Protein AF-A0A496ZCK2-F1 (afdb_monomer_lite)

Foldseek 3Di:
DDDPPPPPVVVVVPPPPPPPPPDDDPDADPLLVVLVVLLVVLLVLLVQLLVCLVVVVVVSNVVSVVVNVVSVVCNVVSCVVCVVPDDPVSSVVSVVSVVVSVVSSVVSVVVD

Structure (mmCIF, N/CA/C/O backbone):
data_AF-A0A496ZCK2-F1
#
_entry.id   AF-A0A496ZCK2-F1
#
loop_
_atom_site.group_PDB
_atom_site.id
_atom_site.type_symbol
_atom_site.label_atom_id
_atom_site.label_alt_id
_atom_site.label_comp_id
_atom_site.label_asym_id
_atom_site.label_entity_id
_atom_site.label_seq_id
_atom_site.pdbx_PDB_ins_code
_atom_site.Cartn_x
_atom_site.Cartn_y
_atom_site.Cartn_z
_atom_site.occupancy
_atom_site.B_iso_or_equiv
_atom_site.auth_seq_id
_atom_site.auth_comp_id
_atom_site.auth_asym_id
_atom_site.auth_atom_id
_atom_site.pdbx_PDB_model_num
ATOM 1 N N . MET A 1 1 ? 5.454 42.495 12.711 1.00 42.53 1 MET A N 1
ATOM 2 C CA . MET A 1 1 ? 4.474 42.249 11.630 1.00 42.53 1 MET A CA 1
ATOM 3 C C . MET A 1 1 ? 5.168 41.373 10.594 1.00 42.53 1 MET A C 1
ATOM 5 O O . MET A 1 1 ? 5.839 41.864 9.700 1.00 42.53 1 MET A O 1
ATOM 9 N N . SER A 1 2 ? 5.150 40.064 10.834 1.00 47.66 2 SER A N 1
ATOM 10 C CA . SER A 1 2 ? 6.077 39.091 10.241 1.00 47.66 2 SER A CA 1
ATOM 11 C C . SER A 1 2 ? 5.264 38.155 9.350 1.00 47.66 2 SER A C 1
ATOM 13 O O . SER A 1 2 ? 4.730 37.162 9.830 1.00 47.66 2 SER A O 1
ATOM 15 N N . ARG A 1 3 ? 5.073 38.514 8.076 1.00 50.59 3 ARG A N 1
ATOM 16 C CA . ARG A 1 3 ? 4.192 37.763 7.157 1.00 50.59 3 ARG A CA 1
ATOM 17 C C . ARG A 1 3 ? 4.837 37.330 5.839 1.00 50.59 3 ARG A C 1
ATOM 19 O O . ARG A 1 3 ? 4.141 36.848 4.961 1.00 50.59 3 ARG A O 1
ATOM 26 N N . THR A 1 4 ? 6.156 37.434 5.709 1.00 49.69 4 THR A N 1
ATOM 27 C CA . THR A 1 4 ? 6.858 37.153 4.440 1.00 49.69 4 THR A CA 1
ATOM 28 C C . THR A 1 4 ? 7.954 36.087 4.523 1.00 49.69 4 THR A C 1
ATOM 30 O O . THR A 1 4 ? 8.540 35.752 3.501 1.00 49.69 4 THR A O 1
ATOM 33 N N . ARG A 1 5 ? 8.224 35.493 5.696 1.00 47.25 5 ARG A N 1
ATOM 34 C CA . ARG A 1 5 ? 9.302 34.490 5.860 1.00 47.25 5 ARG A CA 1
ATOM 35 C C . ARG A 1 5 ? 8.883 33.022 5.686 1.00 47.25 5 ARG A C 1
ATOM 37 O O . ARG A 1 5 ? 9.758 32.176 5.557 1.00 47.25 5 ARG A O 1
ATOM 44 N N . THR A 1 6 ? 7.589 32.706 5.651 1.00 48.50 6 THR A N 1
ATOM 45 C CA . THR A 1 6 ? 7.123 31.304 5.716 1.00 48.50 6 THR A CA 1
ATOM 46 C C . THR A 1 6 ? 7.008 30.615 4.351 1.00 48.50 6 THR A C 1
ATOM 48 O O . THR A 1 6 ? 7.081 29.396 4.289 1.00 48.50 6 THR A O 1
ATOM 51 N N . LEU A 1 7 ? 6.886 31.356 3.243 1.00 48.62 7 LEU A N 1
ATOM 52 C CA . LEU A 1 7 ? 6.681 30.750 1.914 1.00 48.62 7 LEU A CA 1
ATOM 53 C C . LEU A 1 7 ? 7.978 30.379 1.177 1.00 48.62 7 LEU A C 1
ATOM 55 O O . LEU A 1 7 ? 7.948 29.537 0.287 1.00 48.62 7 LEU A O 1
ATOM 59 N N . LEU A 1 8 ? 9.121 30.961 1.552 1.00 46.81 8 LEU A N 1
ATOM 60 C CA . LEU A 1 8 ? 10.397 30.708 0.866 1.00 46.81 8 LEU A CA 1
ATOM 61 C C . LEU A 1 8 ? 11.107 29.427 1.330 1.00 46.81 8 LEU A C 1
ATOM 63 O O . LEU A 1 8 ? 11.934 28.896 0.597 1.00 46.81 8 LEU A O 1
ATOM 67 N N . ILE A 1 9 ? 10.777 28.900 2.512 1.00 51.25 9 ILE A N 1
ATOM 68 C CA . ILE A 1 9 ? 11.439 27.700 3.054 1.00 51.25 9 ILE A CA 1
ATOM 69 C C . ILE A 1 9 ? 10.817 26.412 2.489 1.00 51.25 9 ILE A C 1
ATOM 71 O O . ILE A 1 9 ? 11.510 25.410 2.334 1.00 51.25 9 ILE A O 1
ATOM 75 N N . THR A 1 10 ? 9.543 26.433 2.092 1.00 47.00 10 THR A N 1
ATOM 76 C CA . THR A 1 10 ? 8.837 25.221 1.642 1.00 47.00 10 THR A CA 1
ATOM 77 C C . THR A 1 10 ? 9.229 24.775 0.228 1.00 47.00 10 THR A C 1
ATOM 79 O O . THR A 1 10 ? 9.096 23.601 -0.099 1.00 47.00 10 THR A O 1
ATOM 82 N N . ILE A 1 11 ? 9.759 25.674 -0.609 1.00 48.72 11 ILE A N 1
ATOM 83 C CA . ILE A 1 11 ? 10.107 25.360 -2.009 1.00 48.72 11 ILE A CA 1
ATOM 84 C C . ILE A 1 11 ? 11.528 24.776 -2.136 1.00 48.72 11 ILE A C 1
ATOM 86 O O . ILE A 1 11 ? 11.829 24.072 -3.096 1.00 48.72 11 ILE A O 1
ATOM 90 N N . ILE A 1 12 ? 12.404 24.989 -1.150 1.00 49.19 12 ILE A N 1
ATOM 91 C CA . ILE A 1 12 ? 13.819 24.581 -1.245 1.00 49.19 12 ILE A CA 1
ATOM 92 C C . ILE A 1 12 ? 14.022 23.077 -0.976 1.00 49.19 12 ILE A C 1
ATOM 94 O O . ILE A 1 12 ? 15.032 22.511 -1.385 1.00 49.19 12 ILE A O 1
ATOM 98 N N . VAL A 1 13 ? 13.054 22.384 -0.368 1.00 46.94 13 VAL A N 1
ATOM 99 C CA . VAL A 1 13 ? 13.220 20.964 0.003 1.00 46.94 13 VAL A CA 1
ATOM 100 C C . VAL A 1 13 ? 12.960 19.995 -1.168 1.00 46.94 13 VAL A C 1
ATOM 102 O O . VAL A 1 13 ? 13.332 18.831 -1.083 1.00 46.94 13 VAL A O 1
ATOM 105 N N . PHE A 1 14 ? 12.404 20.452 -2.299 1.00 48.31 14 PHE A N 1
ATOM 106 C CA . PHE A 1 14 ? 12.047 19.566 -3.423 1.00 48.31 14 PHE A CA 1
ATOM 107 C C . PHE A 1 14 ? 13.079 19.467 -4.565 1.00 48.31 14 PHE A C 1
ATOM 109 O O . PHE A 1 14 ? 12.924 18.613 -5.434 1.00 48.31 14 PHE A O 1
ATOM 116 N N . SER A 1 15 ? 14.145 20.280 -4.578 1.00 51.12 15 SER A N 1
ATOM 117 C CA . SER A 1 15 ? 14.998 20.431 -5.779 1.00 51.12 15 SER A CA 1
ATOM 118 C C . SER A 1 15 ? 16.386 19.781 -5.740 1.00 51.12 15 SER A C 1
ATOM 120 O O . SER A 1 15 ? 17.127 19.910 -6.710 1.00 51.12 15 SER A O 1
ATOM 122 N N . THR A 1 16 ? 16.782 19.061 -4.687 1.00 46.50 16 THR A N 1
ATOM 123 C CA . THR A 1 16 ? 18.140 18.469 -4.627 1.00 46.50 16 THR A CA 1
ATOM 124 C C . THR A 1 16 ? 18.233 17.004 -5.059 1.00 46.50 16 THR A C 1
ATOM 126 O O . THR A 1 16 ? 19.341 16.496 -5.208 1.00 46.50 16 THR A O 1
ATOM 129 N N . ILE A 1 17 ? 17.119 16.313 -5.328 1.00 56.56 17 ILE A N 1
ATOM 130 C CA . ILE A 1 17 ? 17.148 14.859 -5.605 1.00 56.56 17 ILE A CA 1
ATOM 131 C C . ILE A 1 17 ? 17.318 14.529 -7.105 1.00 56.56 17 ILE A C 1
ATOM 133 O O . ILE A 1 17 ? 17.533 13.378 -7.468 1.00 56.56 17 ILE A O 1
ATOM 137 N N . LEU A 1 18 ? 17.307 15.516 -8.006 1.00 56.94 18 LEU A N 1
ATOM 138 C CA . LEU A 1 18 ? 17.413 15.258 -9.454 1.00 56.94 18 LEU A CA 1
ATOM 139 C C . LEU A 1 18 ? 18.847 15.302 -10.024 1.00 56.94 18 LEU A C 1
ATOM 141 O O . LEU A 1 18 ? 19.022 15.088 -11.219 1.00 56.94 18 LEU A O 1
ATOM 145 N N . GLY A 1 19 ? 19.874 15.559 -9.206 1.00 48.81 19 GLY A N 1
ATOM 146 C CA . GLY A 1 19 ? 21.209 15.940 -9.698 1.00 48.81 19 GLY A CA 1
ATOM 147 C C . GLY A 1 19 ? 22.376 14.971 -9.476 1.00 48.81 19 GLY A C 1
ATOM 148 O O . GLY A 1 19 ? 23.511 15.417 -9.604 1.00 48.81 19 GLY A O 1
ATOM 149 N N . LEU A 1 20 ? 22.168 13.699 -9.105 1.00 49.91 20 LEU A N 1
ATOM 150 C CA . LEU A 1 20 ? 23.275 12.851 -8.608 1.00 49.91 20 LEU A CA 1
ATOM 151 C C . LEU A 1 20 ? 23.282 11.381 -9.077 1.00 49.91 20 LEU A C 1
ATOM 153 O O . LEU A 1 20 ? 23.761 10.516 -8.355 1.00 49.91 20 LEU A O 1
ATOM 157 N N . MET A 1 21 ? 22.800 11.070 -10.286 1.00 49.94 21 MET A N 1
ATOM 158 C CA . MET A 1 21 ? 22.820 9.689 -10.823 1.00 49.94 21 MET A CA 1
ATOM 159 C C . MET A 1 21 ? 23.512 9.581 -12.187 1.00 49.94 21 MET A C 1
ATOM 161 O O . MET A 1 21 ? 23.023 8.943 -13.112 1.00 49.94 21 MET A O 1
ATOM 165 N N . ALA A 1 22 ? 24.688 10.195 -12.303 1.00 48.19 22 ALA A N 1
ATOM 166 C CA . ALA A 1 22 ? 25.647 9.895 -13.364 1.00 48.19 22 ALA A CA 1
ATOM 167 C C . ALA A 1 22 ? 26.924 9.296 -12.753 1.00 48.19 22 ALA A C 1
ATOM 169 O O . ALA A 1 22 ? 28.007 9.845 -12.919 1.00 48.19 22 ALA A O 1
ATOM 170 N N . LEU A 1 23 ? 26.801 8.192 -12.006 1.00 48.44 23 LEU A N 1
ATOM 171 C CA . LEU A 1 23 ? 27.943 7.390 -11.552 1.00 48.44 23 LEU A CA 1
ATOM 172 C C . LEU A 1 23 ? 27.617 5.892 -11.646 1.00 48.44 23 LEU A C 1
ATOM 174 O O . LEU A 1 23 ? 26.884 5.323 -10.849 1.00 48.44 23 LEU A O 1
ATOM 178 N N . MET A 1 24 ? 28.174 5.318 -12.707 1.00 52.16 24 MET A N 1
ATOM 179 C CA . MET A 1 24 ? 28.404 3.917 -13.058 1.00 52.16 24 MET A CA 1
ATOM 180 C C . MET A 1 24 ? 28.213 2.870 -11.943 1.00 52.16 24 MET A C 1
ATOM 182 O O . MET A 1 24 ? 28.980 2.792 -10.987 1.00 52.16 24 MET A O 1
ATOM 186 N N . GLY A 1 25 ? 27.246 1.984 -12.168 1.00 42.53 25 GLY A N 1
ATOM 187 C CA . GLY A 1 25 ? 27.013 0.743 -11.435 1.00 42.53 25 GLY A CA 1
ATOM 188 C C . GLY A 1 25 ? 25.602 0.259 -11.752 1.00 42.53 25 GLY A C 1
ATOM 189 O O . GLY A 1 25 ? 24.702 1.082 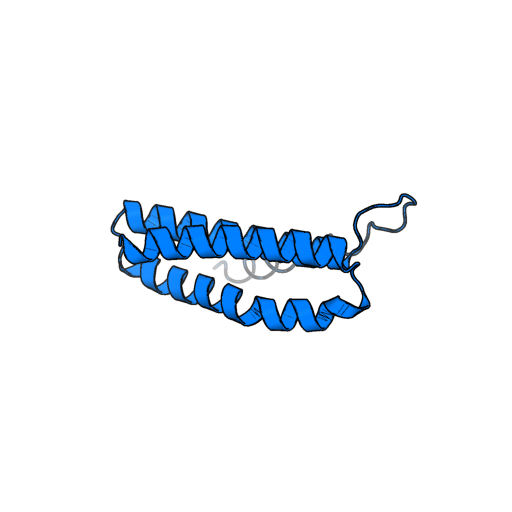-11.867 1.00 42.53 25 GLY A O 1
ATOM 190 N N . CYS A 1 26 ? 25.395 -1.042 -11.947 1.00 55.25 26 CYS A N 1
ATOM 191 C CA . CYS A 1 26 ? 24.079 -1.644 -12.181 1.00 55.25 26 CYS A CA 1
ATOM 192 C C . CYS A 1 26 ? 23.195 -1.496 -10.921 1.00 55.25 26 CYS A C 1
ATOM 194 O O . CYS A 1 26 ? 23.019 -2.437 -10.154 1.00 55.25 26 CYS A O 1
ATOM 196 N N . GLY A 1 27 ? 22.733 -0.277 -10.645 1.00 54.09 27 GLY A N 1
ATOM 197 C CA . GLY A 1 27 ? 21.765 0.048 -9.606 1.00 54.09 27 GLY A CA 1
ATOM 198 C C . GLY A 1 27 ? 20.340 -0.214 -10.097 1.00 54.09 27 GLY A C 1
ATOM 199 O O . GLY A 1 27 ? 20.133 -0.384 -11.301 1.00 54.09 27 GLY A O 1
ATOM 200 N N . PRO A 1 28 ? 19.346 -0.278 -9.193 1.00 59.50 28 PRO A N 1
ATOM 201 C CA . PRO A 1 28 ? 17.950 -0.390 -9.604 1.00 59.50 28 PRO A CA 1
ATOM 202 C C . PRO A 1 28 ? 17.604 0.749 -10.575 1.00 59.50 28 PRO A C 1
ATOM 204 O O . PRO A 1 28 ? 18.047 1.880 -10.366 1.00 59.50 28 PRO A O 1
ATOM 207 N N . SER A 1 29 ? 16.841 0.448 -11.633 1.00 79.50 29 SER A N 1
ATOM 208 C CA . SER A 1 29 ? 16.417 1.469 -12.596 1.00 79.50 29 SER A CA 1
ATOM 209 C C . SER A 1 29 ? 15.679 2.604 -11.880 1.00 79.50 29 SER A C 1
ATOM 211 O O . SER A 1 29 ? 15.088 2.411 -10.809 1.00 79.50 29 SER A O 1
ATOM 213 N N . LYS A 1 30 ? 15.718 3.807 -12.456 1.00 85.38 30 LYS A N 1
ATOM 214 C CA . LYS A 1 30 ? 15.042 4.988 -11.900 1.00 85.38 30 LYS A CA 1
ATOM 215 C C . LYS A 1 30 ? 13.549 4.710 -11.681 1.00 85.38 30 LYS A C 1
ATOM 217 O O . LYS A 1 30 ? 12.961 5.153 -10.699 1.00 85.38 30 LYS A O 1
ATOM 222 N N . GLU A 1 31 ? 12.971 3.912 -12.561 1.00 87.12 31 GLU A N 1
ATOM 223 C CA . GLU A 1 31 ? 11.575 3.506 -12.590 1.00 87.12 31 GLU A CA 1
ATOM 224 C C . GLU A 1 31 ? 11.267 2.524 -11.458 1.00 87.12 31 GLU A C 1
ATOM 226 O O . GLU A 1 31 ? 10.316 2.729 -10.702 1.00 87.12 31 GLU A O 1
ATOM 231 N N . LYS A 1 32 ? 12.140 1.532 -11.227 1.00 87.62 32 LYS A N 1
ATOM 232 C CA . LYS A 1 32 ? 12.052 0.667 -10.042 1.00 87.62 32 LYS A CA 1
ATOM 233 C C . LYS A 1 32 ? 12.129 1.487 -8.756 1.00 87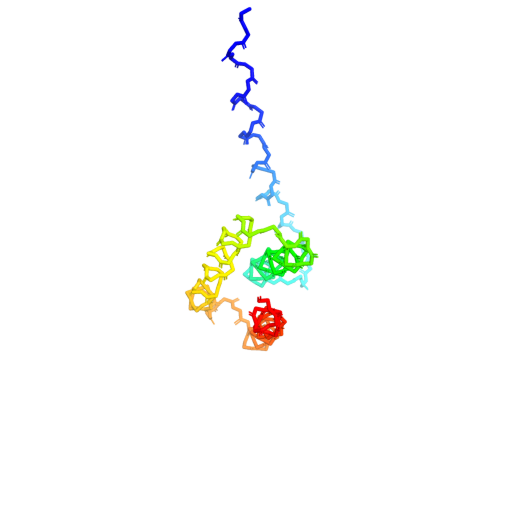.62 32 LYS A C 1
ATOM 235 O O . LYS A 1 32 ? 11.344 1.258 -7.841 1.00 87.62 32 LYS A O 1
ATOM 240 N N . GLN A 1 33 ? 13.028 2.470 -8.687 1.00 90.06 33 GLN A N 1
ATOM 241 C CA . GLN A 1 33 ? 13.145 3.343 -7.520 1.00 90.06 33 GLN A CA 1
ATOM 242 C C . GLN A 1 33 ? 11.886 4.195 -7.305 1.00 90.06 33 GLN A C 1
ATOM 244 O O . GLN A 1 33 ? 11.440 4.341 -6.167 1.00 90.06 33 GLN A O 1
ATOM 249 N N . GLN A 1 34 ? 11.283 4.715 -8.376 1.00 91.69 34 GLN A N 1
ATOM 250 C CA . GLN A 1 34 ? 10.023 5.455 -8.312 1.00 91.69 34 GLN A CA 1
ATOM 251 C C . GLN A 1 34 ? 8.882 4.579 -7.780 1.00 91.69 34 GLN A C 1
ATOM 253 O O . GLN A 1 34 ? 8.158 4.995 -6.874 1.00 91.69 34 GLN A O 1
ATOM 258 N N . MET A 1 35 ? 8.746 3.352 -8.289 1.00 93.69 35 MET A N 1
ATOM 259 C CA . MET A 1 35 ? 7.723 2.415 -7.821 1.00 93.69 35 MET A CA 1
ATOM 260 C C . MET A 1 35 ? 7.964 1.983 -6.370 1.00 93.69 35 MET A C 1
ATOM 262 O O . MET A 1 35 ? 7.030 1.975 -5.573 1.00 93.69 35 MET A O 1
ATOM 266 N N . SER A 1 36 ? 9.210 1.709 -5.974 1.00 94.38 36 SER A N 1
ATOM 267 C CA . SER A 1 36 ? 9.548 1.447 -4.568 1.00 94.38 36 SER A CA 1
ATOM 268 C C . SER A 1 36 ? 9.251 2.648 -3.662 1.00 94.38 36 SER A C 1
ATOM 270 O O . SER A 1 36 ? 8.765 2.469 -2.547 1.00 94.38 36 SER A O 1
ATOM 272 N N . GLY A 1 37 ? 9.495 3.876 -4.131 1.00 95.12 37 GLY A N 1
ATOM 273 C CA . GLY A 1 37 ? 9.136 5.101 -3.413 1.00 95.12 37 GLY A CA 1
ATOM 274 C C . GLY A 1 37 ? 7.631 5.201 -3.172 1.00 95.12 37 GLY A C 1
ATOM 275 O O . GLY A 1 37 ? 7.197 5.412 -2.040 1.00 95.12 37 GLY A O 1
ATOM 276 N N . PHE A 1 38 ? 6.836 4.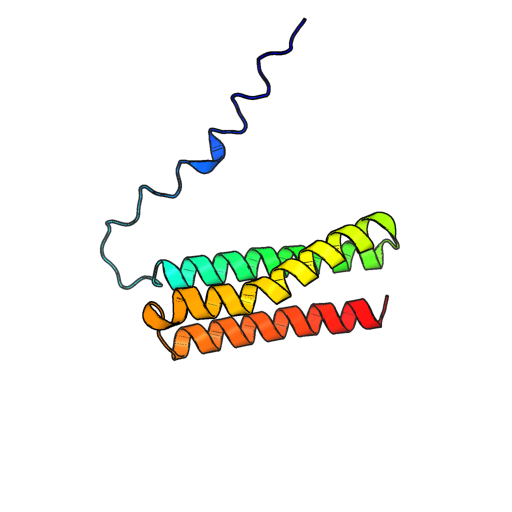933 -4.209 1.00 96.25 38 PHE A N 1
ATOM 277 C CA . PHE A 1 38 ? 5.380 4.857 -4.108 1.00 96.25 38 PHE A CA 1
ATOM 278 C C . PHE A 1 38 ? 4.920 3.819 -3.071 1.00 96.25 38 PHE A C 1
ATOM 280 O O . PHE A 1 38 ? 4.068 4.116 -2.234 1.00 96.25 38 PHE A O 1
ATOM 287 N N . LEU A 1 39 ? 5.503 2.614 -3.077 1.00 97.25 39 LEU A N 1
ATOM 288 C CA . LEU A 1 39 ? 5.162 1.562 -2.110 1.00 97.25 39 LEU A CA 1
ATOM 289 C C . LEU A 1 39 ? 5.562 1.922 -0.678 1.00 97.25 39 LEU A C 1
ATOM 291 O O . LEU A 1 39 ? 4.833 1.599 0.261 1.00 97.25 39 LEU A O 1
ATOM 295 N N . SER A 1 40 ? 6.677 2.631 -0.499 1.00 97.06 40 SER A N 1
ATOM 296 C CA . SER A 1 40 ? 7.097 3.147 0.805 1.00 97.06 40 SER A CA 1
ATOM 297 C C . SER A 1 40 ? 6.067 4.127 1.376 1.00 97.06 40 SER A C 1
ATOM 299 O O . SER A 1 40 ? 5.622 3.962 2.517 1.00 97.06 40 SER A O 1
ATOM 301 N N . GLU A 1 41 ? 5.618 5.094 0.570 1.00 96.88 41 GLU A N 1
ATOM 302 C CA . GLU A 1 41 ? 4.577 6.050 0.966 1.00 96.88 41 GLU A CA 1
ATOM 303 C C . GLU A 1 41 ? 3.237 5.358 1.242 1.00 96.88 41 GLU A C 1
ATOM 305 O O . GLU A 1 41 ? 2.572 5.658 2.239 1.00 96.88 41 GLU A O 1
ATOM 310 N N . TYR A 1 42 ? 2.864 4.386 0.405 1.00 97.62 42 TYR A N 1
ATOM 311 C CA . TYR A 1 42 ? 1.658 3.589 0.596 1.00 97.62 42 TYR A CA 1
ATOM 312 C C . TYR A 1 42 ? 1.699 2.811 1.920 1.00 97.62 42 TYR A C 1
ATOM 314 O O . TYR A 1 42 ? 0.775 2.892 2.733 1.00 97.62 42 TYR A O 1
ATOM 322 N N . ASN A 1 43 ? 2.801 2.111 2.190 1.00 97.19 43 ASN A N 1
ATOM 323 C CA . ASN A 1 43 ? 3.010 1.377 3.435 1.00 97.19 43 ASN A CA 1
ATOM 324 C C . ASN A 1 43 ? 2.991 2.309 4.654 1.00 97.19 43 ASN A C 1
ATOM 326 O O . ASN A 1 43 ? 2.431 1.957 5.691 1.00 97.19 43 ASN A O 1
ATOM 330 N N . GLN A 1 44 ? 3.574 3.505 4.545 1.00 97.06 44 GLN A N 1
ATOM 331 C CA . GLN A 1 44 ? 3.517 4.502 5.609 1.00 97.06 44 GLN A CA 1
ATOM 332 C C . GLN A 1 44 ? 2.076 4.952 5.881 1.00 97.06 44 GLN A C 1
ATOM 334 O O . GLN A 1 44 ? 1.674 4.989 7.042 1.00 97.06 44 GLN A O 1
ATOM 339 N N . ALA A 1 45 ? 1.279 5.214 4.841 1.00 96.06 45 ALA A N 1
ATOM 340 C CA . ALA A 1 45 ? -0.133 5.561 4.998 1.00 96.06 45 ALA A CA 1
ATOM 341 C C . ALA A 1 45 ? -0.925 4.440 5.696 1.00 96.06 45 ALA A C 1
ATOM 343 O O . ALA A 1 45 ? -1.686 4.707 6.625 1.00 96.06 45 ALA A O 1
ATOM 344 N N . VAL A 1 46 ? -0.685 3.174 5.332 1.00 96.19 46 VAL A N 1
ATOM 345 C CA . VAL A 1 46 ? -1.301 2.017 6.008 1.00 96.19 46 VAL A CA 1
ATOM 346 C C . VAL A 1 46 ? -0.862 1.911 7.473 1.00 96.19 46 VAL A C 1
ATOM 348 O O . VAL A 1 46 ? -1.689 1.624 8.343 1.00 96.19 46 VAL A O 1
ATOM 351 N N . LYS A 1 47 ? 0.409 2.183 7.795 1.00 95.44 47 LYS A N 1
ATOM 352 C CA . LYS A 1 47 ? 0.878 2.227 9.192 1.00 95.44 47 LYS A CA 1
ATOM 353 C C . LYS A 1 47 ? 0.175 3.325 9.984 1.00 95.44 47 LYS A C 1
ATOM 355 O O . LYS A 1 47 ? -0.332 3.041 11.063 1.00 95.44 47 LYS A O 1
ATOM 360 N N . THR A 1 48 ? 0.068 4.534 9.438 1.00 94.12 48 THR A N 1
ATOM 361 C CA . THR A 1 48 ? -0.648 5.629 10.106 1.00 94.12 48 THR A CA 1
ATOM 362 C C . THR A 1 48 ? -2.129 5.298 10.286 1.00 94.12 48 THR A C 1
ATOM 364 O O . THR A 1 48 ? -2.661 5.493 11.375 1.00 94.12 48 THR A O 1
ATOM 367 N N . TYR A 1 49 ? -2.784 4.704 9.280 1.00 92.31 49 TYR A N 1
ATOM 368 C CA . TYR A 1 49 ? -4.156 4.198 9.408 1.00 92.31 49 TYR A CA 1
ATOM 369 C C . TYR A 1 49 ? -4.280 3.214 10.579 1.00 92.31 49 TYR A C 1
ATOM 371 O O . TYR A 1 49 ? -5.186 3.318 11.402 1.00 92.31 49 TYR A O 1
ATOM 379 N N . THR A 1 50 ? -3.326 2.288 10.690 1.00 92.94 50 THR A N 1
ATOM 380 C CA . THR A 1 50 ? -3.269 1.296 11.772 1.00 92.94 50 THR A CA 1
ATOM 381 C C . THR A 1 50 ? -3.139 1.953 13.144 1.00 92.94 50 THR A C 1
ATOM 383 O O . THR A 1 50 ? -3.798 1.546 14.098 1.00 92.94 50 THR A O 1
ATOM 386 N N . GLU A 1 51 ? -2.279 2.961 13.270 1.00 92.50 51 GLU A N 1
ATOM 387 C CA . GLU A 1 51 ? -2.074 3.688 14.524 1.00 92.50 51 GLU A CA 1
ATOM 388 C C . GLU A 1 51 ? -3.310 4.488 14.935 1.00 92.50 51 GLU A C 1
ATOM 390 O O . GLU A 1 51 ? -3.664 4.492 16.113 1.00 92.50 51 GLU A O 1
ATOM 395 N N . LEU A 1 52 ? -3.984 5.127 13.977 1.00 91.88 52 LEU A N 1
ATOM 396 C CA . LEU A 1 52 ? -5.228 5.860 14.215 1.00 91.88 52 LEU A CA 1
ATOM 397 C C . LEU A 1 52 ? -6.368 4.915 14.610 1.00 91.88 52 LEU A C 1
ATOM 399 O O . LEU A 1 52 ? -7.083 5.195 15.570 1.00 91.88 52 LEU A O 1
ATOM 403 N N . SER A 1 53 ? -6.455 3.752 13.957 1.00 88.31 53 SER A N 1
ATOM 404 C CA . SER A 1 53 ? -7.421 2.694 14.292 1.00 88.31 53 SER A CA 1
ATOM 405 C C . SER A 1 53 ? -7.242 2.208 15.733 1.00 88.31 53 SER A C 1
ATOM 407 O O . SER A 1 53 ? -8.207 2.101 16.481 1.00 88.31 53 SER A O 1
ATOM 409 N N . LYS A 1 54 ? -5.993 2.019 16.186 1.00 89.25 54 LYS A N 1
ATOM 410 C CA . LYS A 1 54 ? -5.687 1.658 17.584 1.00 89.25 54 LYS A CA 1
ATOM 411 C C . LYS A 1 54 ? -6.050 2.746 18.597 1.00 89.25 54 LYS A C 1
ATOM 413 O O . LYS A 1 54 ? -6.313 2.429 19.752 1.00 89.25 54 LYS A O 1
ATOM 418 N N . LYS A 1 55 ? -6.014 4.017 18.190 1.00 89.06 55 LYS A N 1
ATOM 419 C CA . LYS A 1 55 ? -6.345 5.171 19.040 1.00 89.06 55 LYS A CA 1
ATOM 420 C C . LYS A 1 55 ? -7.838 5.520 19.031 1.00 89.06 55 LYS A C 1
ATOM 422 O O . LYS A 1 55 ? -8.222 6.423 19.766 1.00 89.06 55 LYS A O 1
ATOM 427 N N . ALA A 1 56 ? -8.651 4.832 18.222 1.00 83.25 56 ALA A N 1
ATOM 428 C CA . ALA A 1 56 ? -10.061 5.147 17.985 1.00 83.25 56 ALA A CA 1
ATOM 429 C C . ALA A 1 56 ? -10.303 6.608 17.535 1.00 83.25 56 ALA A C 1
ATOM 431 O O . ALA A 1 56 ? -11.338 7.200 17.839 1.00 83.25 56 ALA A O 1
ATOM 432 N N . ASP A 1 57 ? -9.351 7.198 16.800 1.00 81.69 57 ASP A N 1
ATOM 433 C CA . ASP A 1 57 ? -9.483 8.548 16.232 1.00 81.69 57 ASP A CA 1
ATOM 434 C C . ASP A 1 57 ? -10.256 8.492 14.906 1.00 81.69 57 ASP A C 1
ATOM 436 O O . ASP A 1 57 ? -9.686 8.337 13.823 1.00 81.69 57 ASP A O 1
ATOM 440 N N . THR A 1 58 ? -11.581 8.597 14.993 1.00 78.00 58 THR A N 1
ATOM 441 C CA . THR A 1 58 ? -12.493 8.425 13.852 1.00 78.00 58 THR A CA 1
ATOM 442 C C . THR A 1 58 ? -12.291 9.458 12.742 1.00 78.00 58 THR A C 1
ATOM 444 O O . THR A 1 58 ? -12.496 9.137 11.570 1.00 78.00 58 THR A O 1
ATOM 447 N N . ASN A 1 59 ? -11.864 10.680 13.077 1.00 80.00 59 ASN A N 1
ATOM 448 C CA . ASN A 1 59 ? -11.643 11.733 12.085 1.00 80.00 59 ASN A CA 1
ATOM 449 C C . ASN A 1 59 ? -10.374 11.458 11.272 1.00 80.00 59 ASN A C 1
ATOM 451 O O . ASN A 1 59 ? -10.408 11.525 10.042 1.00 80.00 59 ASN A O 1
ATOM 455 N N . GLY A 1 60 ? -9.284 11.067 11.941 1.00 84.81 60 GLY A N 1
ATOM 456 C CA . GLY A 1 60 ? -8.045 10.693 11.260 1.00 84.81 60 GLY A CA 1
ATOM 457 C C . GLY A 1 60 ? -8.194 9.440 10.387 1.00 84.81 60 GLY A C 1
ATOM 458 O O . GLY A 1 60 ? -7.579 9.348 9.323 1.00 84.81 60 GLY A O 1
ATOM 459 N N . ILE A 1 61 ? -9.026 8.477 10.802 1.00 88.44 61 ILE A N 1
ATOM 460 C CA . ILE A 1 61 ? -9.259 7.224 10.062 1.00 88.44 61 ILE A CA 1
ATOM 461 C C . ILE A 1 61 ? -9.874 7.488 8.681 1.00 88.44 61 ILE A C 1
ATOM 463 O O . ILE A 1 61 ? -9.418 6.901 7.700 1.00 88.44 61 ILE A O 1
ATOM 467 N N . SER A 1 62 ? -10.869 8.376 8.578 1.00 88.56 62 SER A N 1
ATOM 468 C CA . SER A 1 62 ? -11.554 8.669 7.306 1.00 88.56 62 SER A CA 1
ATOM 469 C C . SER A 1 62 ? -10.633 9.347 6.282 1.00 88.56 62 SER A C 1
ATOM 471 O O . SER A 1 62 ? -10.567 8.944 5.114 1.00 88.56 62 SER A O 1
ATOM 473 N N . GLU A 1 63 ? -9.848 10.333 6.728 1.00 90.00 63 GLU A N 1
ATOM 474 C CA . GLU A 1 63 ? -8.855 11.000 5.879 1.00 90.00 63 GLU A CA 1
ATOM 475 C C . GLU A 1 63 ? -7.792 10.002 5.401 1.00 90.00 63 GLU A C 1
ATOM 477 O O . GLU A 1 63 ? -7.484 9.913 4.208 1.00 90.00 63 GLU A O 1
ATOM 482 N N . MET A 1 64 ? -7.275 9.183 6.321 1.00 92.81 64 MET A N 1
ATOM 483 C CA . MET A 1 64 ? -6.238 8.213 5.989 1.00 92.81 64 MET A CA 1
ATOM 484 C C . MET A 1 64 ? -6.762 7.081 5.100 1.00 92.81 64 MET A C 1
ATOM 486 O O . MET A 1 64 ? -6.038 6.611 4.224 1.00 92.81 64 MET A O 1
ATOM 490 N N . LYS A 1 65 ? -8.029 6.681 5.264 1.00 92.12 65 LYS A N 1
ATOM 491 C CA . LYS A 1 65 ? -8.707 5.746 4.363 1.00 92.12 65 LYS A CA 1
ATOM 492 C C . LYS A 1 65 ? -8.738 6.282 2.935 1.00 92.12 65 LYS A C 1
ATOM 494 O O . LYS A 1 65 ? -8.294 5.590 2.026 1.00 92.12 65 LYS A O 1
ATOM 499 N N . THR A 1 66 ? -9.173 7.526 2.752 1.00 93.06 66 THR A N 1
ATOM 500 C CA . THR A 1 66 ? -9.205 8.170 1.428 1.00 93.06 66 THR A CA 1
ATOM 501 C C . THR A 1 66 ? -7.814 8.199 0.788 1.00 93.06 66 THR A C 1
ATOM 503 O O . THR A 1 66 ? -7.655 7.910 -0.399 1.00 93.06 66 THR A O 1
ATOM 506 N N . LYS A 1 67 ? -6.778 8.488 1.585 1.00 93.56 67 LYS A N 1
ATOM 507 C CA . LYS A 1 67 ? -5.386 8.476 1.121 1.00 93.56 67 LYS A CA 1
ATOM 508 C C . LYS A 1 67 ? -4.926 7.078 0.694 1.00 93.56 67 LYS A C 1
ATOM 510 O O . LYS A 1 67 ? -4.311 6.937 -0.359 1.00 93.56 67 LYS A O 1
ATOM 515 N N . VAL A 1 68 ? -5.233 6.050 1.483 1.00 94.50 68 VAL A N 1
ATOM 516 C CA . VAL A 1 68 ? -4.936 4.646 1.158 1.00 94.50 68 VAL A CA 1
ATOM 517 C C . VAL A 1 68 ? -5.657 4.199 -0.116 1.00 94.50 68 VAL A C 1
ATOM 519 O O . VAL A 1 68 ? -5.023 3.611 -0.992 1.00 94.50 68 VAL A O 1
ATOM 522 N N . ASP A 1 69 ? -6.939 4.535 -0.260 1.00 94.00 69 ASP A N 1
ATOM 523 C CA . ASP A 1 69 ? -7.738 4.192 -1.439 1.00 94.00 69 ASP A CA 1
ATOM 524 C C . ASP A 1 69 ? -7.176 4.876 -2.708 1.00 94.00 69 ASP A C 1
ATOM 526 O O . ASP A 1 69 ? -7.127 4.266 -3.777 1.00 94.00 69 ASP A O 1
ATOM 530 N N . SER A 1 70 ? -6.639 6.099 -2.583 1.00 95.12 70 SER A N 1
ATOM 531 C CA . SER A 1 70 ? -5.923 6.794 -3.667 1.00 95.12 70 SER A CA 1
ATOM 532 C C . SER A 1 70 ? -4.631 6.085 -4.100 1.00 95.12 70 SER A C 1
ATOM 534 O O . SER A 1 70 ? -4.341 6.012 -5.293 1.00 95.12 70 SER A O 1
ATOM 536 N N . PHE A 1 71 ? -3.848 5.525 -3.172 1.00 96.00 71 PHE A N 1
ATOM 537 C CA . PHE A 1 71 ? -2.694 4.695 -3.548 1.00 96.00 71 PHE A CA 1
ATOM 538 C C . PHE A 1 71 ? -3.137 3.418 -4.269 1.00 96.00 71 PHE A C 1
ATOM 540 O O . PHE A 1 71 ? -2.506 2.999 -5.236 1.00 96.00 71 PHE A O 1
ATOM 547 N N . MET A 1 72 ? -4.240 2.807 -3.837 1.00 94.81 72 MET A N 1
ATOM 548 C CA . MET A 1 72 ? -4.736 1.594 -4.482 1.00 94.81 72 MET A CA 1
ATOM 549 C C . MET A 1 72 ? -5.188 1.840 -5.923 1.00 94.81 72 MET A C 1
ATOM 551 O O . MET A 1 72 ? -4.905 1.012 -6.788 1.00 94.81 72 MET A O 1
ATOM 555 N N . SER A 1 73 ? -5.841 2.973 -6.200 1.00 94.38 73 SER A N 1
ATOM 556 C CA . SER A 1 73 ? -6.257 3.315 -7.564 1.00 94.38 73 SER A CA 1
ATOM 557 C C . SER A 1 73 ? -5.068 3.649 -8.468 1.00 94.38 73 SER A C 1
ATOM 559 O O . SER A 1 73 ? -4.994 3.149 -9.587 1.00 94.38 73 SER A O 1
ATOM 561 N N . ARG A 1 74 ? -4.095 4.417 -7.962 1.00 95.19 74 ARG A N 1
ATOM 562 C CA . ARG A 1 74 ? -2.926 4.873 -8.734 1.00 95.19 74 ARG A CA 1
ATOM 563 C C . ARG A 1 74 ? -1.926 3.769 -9.070 1.00 95.19 74 ARG A C 1
ATOM 565 O O . ARG A 1 74 ? -1.087 3.966 -9.944 1.00 95.19 74 ARG A O 1
ATOM 572 N N . TRP A 1 75 ? -1.977 2.622 -8.388 1.00 95.69 75 TRP A N 1
ATOM 573 C CA . TRP A 1 75 ? -1.036 1.529 -8.645 1.00 95.69 75 TRP A CA 1
ATOM 574 C C . TRP A 1 75 ? -1.145 0.982 -10.069 1.00 95.69 75 TRP A C 1
ATOM 576 O O . TRP A 1 75 ? -0.129 0.739 -10.713 1.00 95.69 75 TRP A O 1
ATOM 586 N N . SER A 1 76 ? -2.366 0.809 -10.579 1.00 93.12 76 SER A N 1
ATOM 587 C CA . SER A 1 76 ? -2.583 0.313 -11.944 1.00 93.12 76 SER A CA 1
ATOM 588 C C . SER A 1 76 ? -2.024 1.272 -12.993 1.00 93.12 76 SER A C 1
ATOM 590 O O . SER A 1 76 ? -1.360 0.821 -13.926 1.00 93.12 76 SER A O 1
ATOM 592 N N . ASP A 1 77 ? -2.225 2.576 -12.794 1.00 93.88 77 ASP A N 1
ATOM 593 C CA . ASP A 1 77 ? -1.706 3.617 -13.684 1.00 93.88 77 ASP A CA 1
ATOM 594 C C . ASP A 1 77 ? -0.175 3.623 -13.669 1.00 93.88 77 ASP A C 1
ATOM 596 O O . ASP A 1 77 ? 0.456 3.544 -14.718 1.00 93.88 77 ASP A O 1
ATOM 600 N N . LEU A 1 78 ? 0.429 3.586 -12.476 1.00 92.62 78 LEU A N 1
ATOM 601 C CA . LEU A 1 78 ? 1.883 3.550 -12.326 1.00 92.62 78 LEU A CA 1
ATOM 602 C C . LEU A 1 78 ? 2.501 2.295 -12.958 1.00 92.62 78 LEU A C 1
ATOM 604 O O . LEU A 1 78 ? 3.559 2.371 -13.577 1.00 92.62 78 LEU A O 1
ATOM 608 N N . LYS A 1 79 ? 1.844 1.134 -12.841 1.00 91.94 79 LYS A N 1
ATOM 609 C CA . LYS A 1 79 ? 2.290 -0.085 -13.530 1.00 91.94 79 LYS A CA 1
ATOM 610 C C . LYS A 1 79 ? 2.262 0.081 -15.044 1.00 91.94 79 LYS A C 1
ATOM 612 O O . LYS A 1 79 ? 3.197 -0.359 -15.699 1.00 91.94 79 LYS A O 1
ATOM 617 N N . MET A 1 80 ? 1.210 0.686 -15.591 1.00 89.94 80 MET A N 1
ATOM 618 C CA . MET A 1 80 ? 1.080 0.911 -17.031 1.00 89.94 80 MET A CA 1
ATOM 619 C C . MET A 1 80 ? 2.131 1.900 -17.547 1.00 89.94 80 MET A C 1
ATOM 621 O O . MET A 1 80 ? 2.741 1.638 -18.579 1.00 89.94 80 MET A O 1
ATOM 625 N N . GLU A 1 81 ? 2.378 2.987 -16.812 1.00 89.31 81 GLU A N 1
ATOM 626 C CA . GLU A 1 81 ? 3.407 3.982 -17.139 1.00 89.31 81 GLU A CA 1
ATOM 627 C C . GLU A 1 81 ? 4.820 3.385 -17.150 1.00 89.31 81 GLU A C 1
ATOM 629 O O . GLU A 1 81 ? 5.646 3.786 -17.963 1.00 89.31 81 GLU A O 1
ATOM 634 N N . MET A 1 82 ? 5.097 2.420 -16.267 1.00 86.00 82 MET A N 1
ATOM 635 C CA . MET A 1 82 ? 6.441 1.863 -16.075 1.00 86.00 82 MET A CA 1
ATOM 636 C C . MET A 1 82 ? 6.658 0.512 -16.769 1.00 86.00 82 MET A C 1
ATOM 638 O O . MET A 1 82 ? 7.785 0.023 -16.781 1.00 86.00 82 MET A O 1
ATOM 642 N N . ALA A 1 83 ? 5.622 -0.112 -17.345 1.00 81.00 83 ALA A N 1
ATOM 643 C CA . ALA A 1 83 ? 5.674 -1.484 -17.867 1.00 81.00 83 ALA A CA 1
ATOM 644 C C . ALA A 1 83 ? 6.730 -1.710 -18.965 1.00 81.00 83 ALA A C 1
ATOM 646 O O . ALA A 1 83 ? 7.218 -2.831 -19.102 1.00 81.00 83 ALA A O 1
ATOM 647 N N . SER A 1 84 ? 7.075 -0.679 -19.746 1.00 83.88 84 SER A N 1
ATOM 648 C CA . SER A 1 84 ? 8.136 -0.741 -20.764 1.00 83.88 84 SER A CA 1
ATOM 649 C C . SER A 1 84 ? 9.542 -0.519 -20.206 1.00 83.88 84 SER A C 1
ATOM 651 O O . SER A 1 84 ? 10.514 -0.915 -20.844 1.00 83.88 84 SER A O 1
ATOM 653 N N . GLU A 1 85 ? 9.651 0.092 -19.027 1.00 84.88 85 GLU A N 1
ATOM 654 C CA . GLU A 1 85 ? 10.912 0.581 -18.456 1.00 84.88 85 GLU A CA 1
ATOM 655 C C . GLU A 1 85 ? 11.471 -0.330 -17.354 1.00 84.88 85 GLU A C 1
ATOM 657 O O . GLU A 1 85 ? 12.617 -0.191 -16.921 1.00 84.88 85 GLU A O 1
ATOM 662 N N . ILE A 1 86 ? 10.657 -1.269 -16.871 1.00 86.56 86 ILE A N 1
ATOM 663 C CA . ILE A 1 86 ? 11.012 -2.190 -15.796 1.00 86.56 86 ILE A CA 1
ATOM 664 C C . ILE A 1 86 ? 10.970 -3.639 -16.276 1.00 86.56 86 ILE A C 1
ATOM 666 O O . ILE A 1 86 ? 10.143 -4.032 -17.099 1.00 86.56 86 ILE A O 1
ATOM 670 N N . THR A 1 87 ? 11.854 -4.475 -15.730 1.00 88.81 87 THR A N 1
ATOM 671 C CA . THR A 1 87 ? 11.814 -5.905 -16.038 1.00 88.81 87 THR A CA 1
ATOM 672 C C . THR A 1 87 ? 10.535 -6.538 -15.473 1.00 88.81 87 THR A C 1
ATOM 674 O O . THR A 1 87 ? 10.089 -6.160 -14.383 1.00 88.81 87 THR A O 1
ATOM 677 N N . PRO A 1 88 ? 9.961 -7.559 -16.136 1.00 90.12 88 PRO A N 1
ATOM 678 C CA . PRO A 1 88 ? 8.810 -8.279 -15.591 1.00 90.12 88 PRO A CA 1
ATOM 679 C C . PRO A 1 88 ? 9.073 -8.866 -14.198 1.00 90.12 88 PRO A C 1
ATOM 681 O O . PRO A 1 88 ? 8.171 -8.923 -13.367 1.00 90.12 88 PRO A O 1
ATOM 684 N N . GLN A 1 89 ? 10.314 -9.281 -13.921 1.00 90.81 89 GLN A N 1
ATOM 685 C CA . GLN A 1 89 ? 10.710 -9.807 -12.616 1.00 90.81 89 GLN A CA 1
ATOM 686 C C . GLN A 1 89 ? 10.623 -8.736 -11.521 1.00 90.81 89 GLN A C 1
ATOM 688 O O . GLN A 1 89 ? 10.038 -8.987 -10.468 1.00 90.81 89 GLN A O 1
ATOM 693 N N . ASP A 1 90 ? 11.171 -7.546 -11.770 1.00 91.00 90 ASP A N 1
ATOM 694 C CA . ASP A 1 90 ? 11.111 -6.440 -10.814 1.00 91.00 90 ASP A CA 1
ATOM 695 C C . ASP A 1 90 ? 9.676 -5.937 -10.624 1.00 91.00 90 ASP A C 1
ATOM 697 O O . ASP A 1 90 ? 9.260 -5.679 -9.494 1.00 91.00 90 ASP A O 1
ATOM 701 N N . LEU A 1 91 ? 8.893 -5.860 -11.706 1.00 92.19 91 LEU A N 1
ATOM 702 C CA . LEU A 1 91 ? 7.479 -5.494 -11.641 1.00 92.19 91 LEU A CA 1
ATOM 703 C C . LEU A 1 91 ? 6.674 -6.476 -10.788 1.00 92.19 91 LEU A C 1
ATOM 705 O O . LEU A 1 91 ? 5.872 -6.048 -9.962 1.00 92.19 91 LEU A O 1
ATOM 709 N N . ASN A 1 92 ? 6.908 -7.780 -10.950 1.00 93.94 92 ASN A N 1
ATOM 710 C CA . ASN A 1 92 ? 6.251 -8.809 -10.146 1.00 93.94 92 ASN A CA 1
ATOM 711 C C . ASN A 1 92 ? 6.612 -8.680 -8.662 1.00 93.94 92 ASN A C 1
ATOM 713 O O . ASN A 1 92 ? 5.725 -8.749 -7.816 1.00 93.94 92 ASN A O 1
ATOM 717 N N . GLN A 1 93 ? 7.886 -8.431 -8.340 1.00 94.88 93 GLN A N 1
ATOM 718 C CA . GLN A 1 93 ? 8.315 -8.218 -6.956 1.00 94.88 93 GLN A CA 1
ATOM 719 C C . GLN A 1 93 ? 7.606 -7.010 -6.323 1.00 94.88 93 GLN A C 1
ATOM 721 O O . GLN A 1 93 ? 7.136 -7.086 -5.187 1.00 94.88 93 GLN A O 1
ATOM 726 N N . LEU A 1 94 ? 7.509 -5.903 -7.060 1.00 95.44 94 LEU A N 1
ATOM 727 C CA . LEU A 1 94 ? 6.815 -4.701 -6.604 1.00 95.44 94 LEU A CA 1
ATOM 728 C C . LEU A 1 94 ? 5.299 -4.925 -6.469 1.00 95.44 94 LEU A C 1
ATOM 730 O O . LEU A 1 94 ? 4.684 -4.438 -5.523 1.00 95.44 94 LEU A O 1
ATOM 734 N N . ASP A 1 95 ? 4.685 -5.685 -7.379 1.00 96.31 95 ASP A N 1
ATOM 735 C CA . ASP A 1 95 ? 3.257 -6.024 -7.322 1.00 96.31 95 ASP A CA 1
ATOM 736 C C . ASP A 1 95 ? 2.936 -6.954 -6.141 1.00 96.31 95 ASP A C 1
ATOM 738 O O . ASP A 1 95 ? 1.893 -6.811 -5.500 1.00 96.31 95 ASP A O 1
ATOM 742 N N . ASP A 1 96 ? 3.845 -7.862 -5.790 1.00 97.75 96 ASP A N 1
ATOM 743 C CA . ASP A 1 96 ? 3.720 -8.687 -4.590 1.00 97.75 96 ASP A CA 1
ATOM 744 C C . ASP A 1 96 ? 3.856 -7.857 -3.308 1.00 97.75 96 ASP A C 1
ATOM 746 O O . ASP A 1 96 ? 3.070 -8.038 -2.371 1.00 97.75 96 ASP A O 1
ATOM 750 N N . GLU A 1 97 ? 4.784 -6.898 -3.267 1.00 97.50 97 GLU A N 1
ATOM 751 C CA . GLU A 1 97 ? 4.894 -5.951 -2.156 1.00 97.50 97 GLU A CA 1
ATOM 752 C C . GLU A 1 97 ? 3.625 -5.101 -2.009 1.00 97.50 97 GLU A C 1
ATOM 754 O O . GLU A 1 97 ? 3.070 -5.010 -0.908 1.00 97.50 97 GLU A O 1
ATOM 759 N N . PHE A 1 98 ? 3.101 -4.570 -3.116 1.00 97.94 98 PHE A N 1
ATOM 760 C CA . PHE A 1 98 ? 1.822 -3.866 -3.142 1.00 97.94 98 PHE A CA 1
ATOM 761 C C . PHE A 1 98 ? 0.695 -4.725 -2.553 1.00 97.94 98 PHE A C 1
ATOM 763 O O . PHE A 1 98 ? 0.038 -4.312 -1.594 1.00 97.94 98 PHE A O 1
ATOM 770 N N . LYS A 1 99 ? 0.517 -5.959 -3.047 1.00 97.81 99 LYS A N 1
ATOM 771 C CA . LYS A 1 99 ? -0.506 -6.895 -2.548 1.00 97.81 99 LYS A CA 1
ATOM 772 C C . LYS A 1 99 ? -0.345 -7.186 -1.060 1.00 97.81 99 LYS A C 1
ATOM 774 O O . LYS A 1 99 ? -1.347 -7.302 -0.354 1.00 97.81 99 LYS A O 1
ATOM 779 N N . MET A 1 100 ? 0.885 -7.3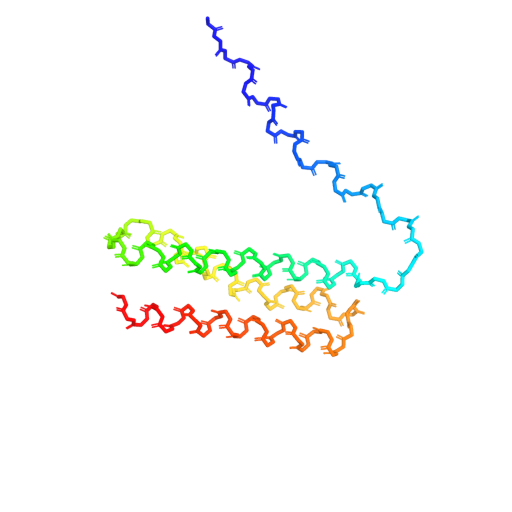26 -0.563 1.00 97.88 100 MET A N 1
ATOM 78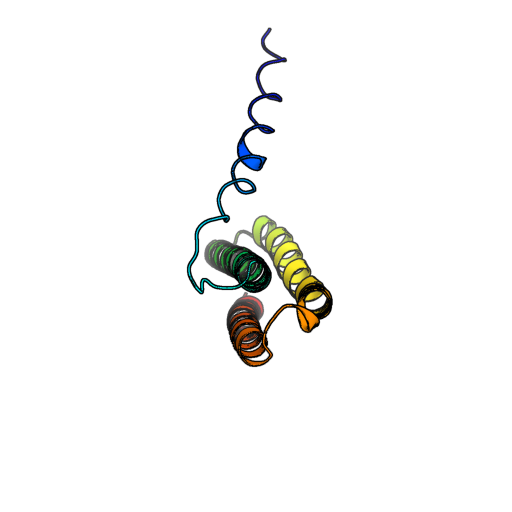0 C CA . MET A 1 100 ? 1.136 -7.536 0.865 1.00 97.88 100 MET A CA 1
ATOM 781 C C . MET A 1 100 ? 0.698 -6.334 1.705 1.00 97.88 100 MET A C 1
ATOM 783 O O . MET A 1 100 ? 0.071 -6.522 2.750 1.00 97.88 100 MET A O 1
ATOM 787 N N . ILE A 1 101 ? 0.999 -5.110 1.265 1.00 97.69 101 ILE A N 1
ATOM 788 C CA . ILE A 1 101 ? 0.569 -3.884 1.950 1.00 97.69 101 ILE A CA 1
ATOM 789 C C . ILE A 1 101 ? -0.963 -3.774 1.922 1.00 97.69 101 ILE A C 1
ATOM 791 O O . ILE A 1 101 ? -1.580 -3.555 2.967 1.00 97.69 101 ILE A O 1
ATOM 795 N N . THR A 1 102 ? -1.594 -4.021 0.771 1.00 97.25 102 THR A N 1
ATOM 796 C CA . THR A 1 102 ? -3.056 -3.993 0.628 1.00 97.25 102 THR A CA 1
ATOM 797 C C . THR A 1 102 ? -3.744 -5.023 1.516 1.00 97.25 102 THR A C 1
ATOM 799 O O . THR A 1 102 ? -4.718 -4.691 2.188 1.00 97.25 102 THR A O 1
ATOM 802 N N . LYS A 1 103 ? -3.219 -6.250 1.604 1.00 96.62 103 LYS A N 1
ATOM 803 C CA . LYS A 1 103 ? -3.753 -7.276 2.515 1.00 96.62 103 LYS A CA 1
ATOM 804 C C . LYS A 1 103 ? -3.682 -6.838 3.978 1.00 96.62 103 LYS A C 1
ATOM 806 O O . LYS A 1 103 ? -4.642 -7.049 4.716 1.00 96.62 103 LYS A O 1
ATOM 811 N N . LYS A 1 104 ? -2.577 -6.208 4.401 1.00 95.00 104 LYS A N 1
ATOM 812 C CA . LYS A 1 104 ? -2.452 -5.651 5.760 1.00 95.00 104 LYS A CA 1
ATOM 813 C C . LYS A 1 104 ? -3.512 -4.584 6.012 1.00 95.00 104 LYS A C 1
ATOM 815 O O . LYS A 1 104 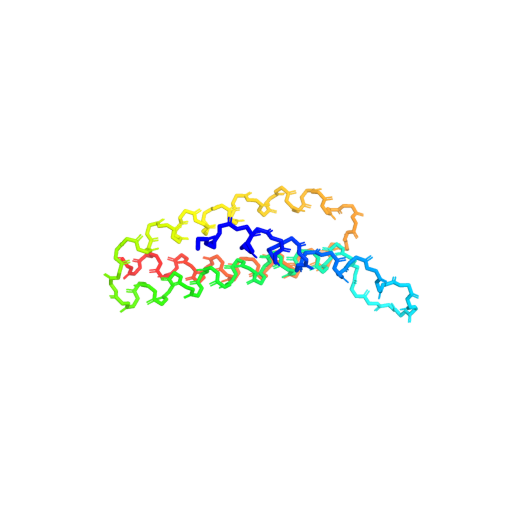? -4.178 -4.638 7.038 1.00 95.00 104 LYS A O 1
ATOM 820 N N . TYR A 1 105 ? -3.699 -3.659 5.072 1.00 95.25 105 TYR A N 1
ATOM 821 C CA . TYR A 1 105 ? -4.742 -2.641 5.174 1.00 95.25 105 TYR A CA 1
ATOM 822 C C . TYR A 1 105 ? -6.139 -3.260 5.293 1.00 95.25 105 TYR A C 1
ATOM 824 O O . TYR A 1 105 ? -6.863 -2.941 6.232 1.00 95.25 105 TYR A O 1
ATOM 832 N N . GLN A 1 106 ? -6.487 -4.188 4.398 1.00 94.81 106 GLN A N 1
ATOM 833 C CA . GLN A 1 106 ? -7.793 -4.850 4.383 1.00 94.81 106 GLN A CA 1
ATOM 834 C C . GLN A 1 106 ? -8.088 -5.559 5.707 1.00 94.81 106 GLN A C 1
ATOM 836 O O . GLN A 1 106 ? -9.161 -5.361 6.274 1.00 94.81 106 GLN A O 1
ATOM 841 N N . ALA A 1 107 ? -7.120 -6.309 6.243 1.00 94.44 107 ALA A N 1
ATOM 842 C CA . ALA A 1 107 ? -7.263 -7.004 7.520 1.00 94.44 107 ALA A CA 1
ATOM 843 C C . ALA A 1 107 ? -7.545 -6.047 8.691 1.00 94.44 107 ALA A C 1
ATOM 845 O O . ALA A 1 107 ? -8.350 -6.359 9.561 1.00 94.44 107 ALA A O 1
ATOM 846 N N . ILE A 1 108 ? -6.909 -4.874 8.700 1.00 91.31 108 ILE A N 1
ATOM 847 C CA . ILE A 1 108 ? -7.086 -3.866 9.755 1.00 91.31 108 ILE A CA 1
ATOM 848 C C . ILE A 1 108 ? -8.418 -3.139 9.571 1.00 91.31 108 ILE A C 1
ATOM 850 O O . ILE A 1 108 ? -9.157 -2.964 10.533 1.00 91.31 108 ILE A O 1
ATOM 854 N N . SER A 1 109 ? -8.756 -2.771 8.333 1.00 89.19 109 SER A N 1
ATOM 855 C CA . SER A 1 109 ? -10.016 -2.100 8.008 1.00 89.19 109 SER A CA 1
ATOM 856 C C . SER A 1 109 ? -11.249 -2.965 8.269 1.00 89.19 109 SER A C 1
ATOM 858 O O . SER A 1 109 ? -12.289 -2.426 8.601 1.00 89.19 109 SER A O 1
ATOM 860 N N . ALA A 1 110 ? -11.137 -4.293 8.156 1.00 88.94 110 ALA A N 1
ATOM 861 C CA . ALA A 1 110 ? -12.221 -5.217 8.485 1.00 88.94 110 ALA A CA 1
ATOM 862 C C . ALA A 1 110 ? -12.384 -5.442 10.000 1.00 88.94 110 ALA A C 1
ATOM 864 O O . ALA A 1 110 ? -13.402 -5.975 10.432 1.00 88.94 110 ALA A O 1
ATOM 865 N N . ALA A 1 111 ? -11.371 -5.083 10.793 1.00 82.19 111 ALA A N 1
ATOM 866 C CA . ALA A 1 111 ? -11.356 -5.221 12.248 1.00 82.19 111 ALA A CA 1
ATOM 867 C C . ALA A 1 111 ? -11.641 -3.901 12.991 1.00 82.19 111 ALA A C 1
ATOM 869 O O . ALA A 1 111 ? -11.697 -3.909 14.220 1.00 82.19 111 ALA A O 1
ATOM 870 N N . THR A 1 112 ? -11.760 -2.789 12.257 1.00 72.25 112 THR A N 1
ATOM 871 C CA . THR A 1 112 ? -12.058 -1.440 12.767 1.00 72.25 112 THR A CA 1
ATOM 872 C C . THR A 1 112 ? -13.509 -1.106 12.467 1.00 72.25 112 THR A C 1
ATOM 874 O O . THR A 1 112 ? -14.180 -0.567 13.371 1.00 72.25 112 THR A O 1
#

pLDDT: mean 81.17, std 18.81, range [42.53, 97.94]

Radius of gyration: 17.97 Å; chains: 1; bounding box: 41×52×40 Å

Secondary structure (DSSP, 8-state):
---SSSTTTSSGGGSSTTS---S-S-PPPHHHHHHHHHHHHHHHHHHHHHHHHHHT-HHHHHHHHHHHHHHHHHHHHHHHHHTTTS-HHHHHHHHHHHHHHHHHHHHHHTT-

Sequence (112 aa):
MSRTRTLLITIIVFSTILGLMALMGCGPSKEKQQMSGFLSEYNQAVKTYTELSKKADTNGISEMKTKVDSFMSRWSDLKMEMASEITPQDLNQLDDEFKMITKKYQAISAAT